Protein AF-A0A7C5MG94-F1 (afdb_monomer_lite)

Radius of gyration: 23.3 Å; chains: 1; bounding box: 39×26×92 Å

pLDDT: mean 81.82, std 9.25, range [51.84, 94.88]

Secondary structure (DSSP, 8-state):
--PPPPP----TTHHHHHHHHHHHHHHHHHHHHHHHH----S-GGGHHHHHHHHHHHHHHHHHHHHTTT---HHHHHHHHHHHHHHHHHHHHHTT--HHHHHHHHHHHHHHHHHHHHHT-

Sequence (120 aa):
MNEPTPPRRESPGENVAWIAGAVLILLGIIFLVLNLTGLYLANWWALFILIPALGSFAAAWRAYQEAGGRFTAAVRGPAIGGLVLLALTFIFLFRLDWGRIWPIFLIIGGLAALFSALGK

Foldseek 3Di:
DDDPDDDDPPPPCPVVVVVVVVVVVVVVVVVVCCVVVVFAFPPPVLVVLLVVLVVLQVQLVVVCVVVVNDDDPSNVPSPVVSVVSVVVSVCNRRVPDPVVCVVVVVVVVVVVVVVVVVVD

Structure (mmCIF, N/CA/C/O backbone):
data_AF-A0A7C5MG94-F1
#
_entry.id   AF-A0A7C5MG94-F1
#
loop_
_atom_site.group_PDB
_atom_site.id
_atom_site.type_symbol
_atom_site.label_atom_id
_atom_site.label_alt_id
_atom_site.label_comp_id
_atom_site.label_asym_id
_atom_site.label_entity_id
_atom_site.label_seq_id
_atom_site.pdbx_PDB_ins_code
_atom_site.Cartn_x
_atom_site.Cartn_y
_atom_site.Cartn_z
_atom_site.occupancy
_atom_site.B_iso_or_equiv
_atom_site.auth_seq_id
_atom_site.auth_comp_id
_atom_site.auth_asym_id
_atom_site.auth_atom_id
_atom_site.pdbx_PDB_model_num
ATOM 1 N N . MET A 1 1 ? -3.380 -17.590 58.732 1.00 58.69 1 MET A N 1
ATOM 2 C CA . MET A 1 1 ? -2.178 -17.355 57.905 1.00 58.69 1 MET A CA 1
ATOM 3 C C . MET A 1 1 ? -2.655 -17.361 56.465 1.00 58.69 1 MET A C 1
ATOM 5 O O . MET A 1 1 ? -3.041 -18.417 55.993 1.00 58.69 1 MET A O 1
ATOM 9 N N . ASN A 1 2 ? -2.765 -16.191 55.834 1.00 66.00 2 ASN A N 1
ATOM 10 C CA . ASN A 1 2 ? 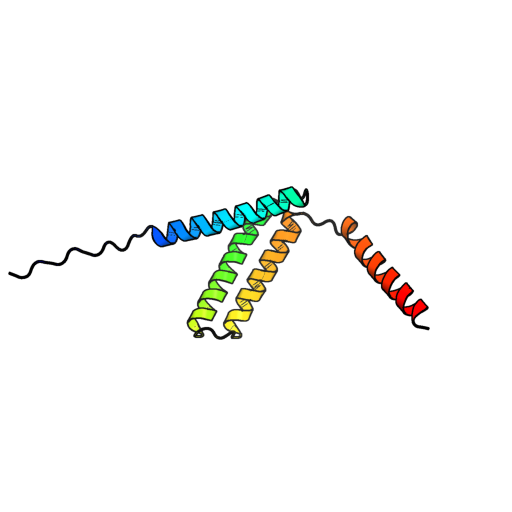-3.181 -16.082 54.435 1.00 66.00 2 ASN A CA 1
ATOM 11 C C . ASN A 1 2 ? -1.903 -16.056 53.599 1.00 66.00 2 ASN A C 1
ATOM 13 O O . ASN A 1 2 ? -1.090 -15.148 53.771 1.00 66.00 2 ASN A O 1
ATOM 17 N N . GLU A 1 3 ? -1.692 -17.063 52.759 1.00 73.38 3 GLU A N 1
ATOM 18 C CA . GLU A 1 3 ? -0.570 -17.059 51.825 1.00 73.38 3 GLU A CA 1
ATOM 19 C C . GLU A 1 3 ? -0.784 -15.949 50.782 1.00 73.38 3 GLU A C 1
ATOM 21 O O . GLU A 1 3 ? -1.881 -15.839 50.224 1.00 73.38 3 GLU A O 1
ATOM 26 N N . PRO A 1 4 ? 0.220 -15.099 50.504 1.00 70.50 4 PRO A N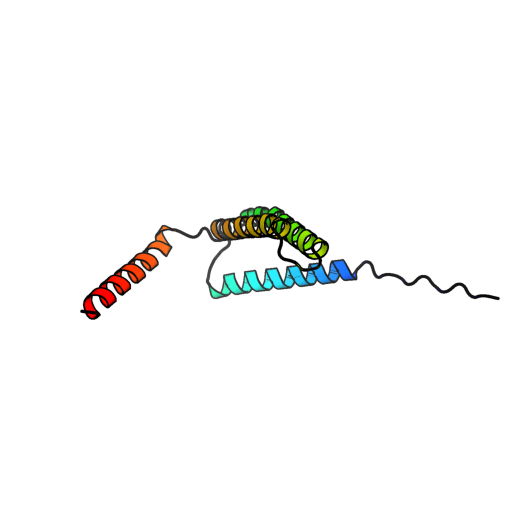 1
ATOM 27 C CA . PRO A 1 4 ? 0.130 -14.161 49.400 1.00 70.50 4 PRO A CA 1
ATOM 28 C C . PRO A 1 4 ? 0.186 -14.951 48.088 1.00 70.50 4 PRO A C 1
ATOM 30 O O . PRO A 1 4 ? 1.170 -15.627 47.793 1.00 70.50 4 PRO A O 1
ATOM 33 N N . THR A 1 5 ? -0.879 -14.871 47.290 1.00 75.44 5 THR A N 1
ATOM 34 C CA . THR A 1 5 ? -0.909 -15.441 45.939 1.00 75.44 5 THR A CA 1
ATOM 35 C C . THR A 1 5 ? 0.240 -14.865 45.105 1.00 75.44 5 THR A C 1
ATOM 37 O O . THR A 1 5 ? 0.391 -13.639 45.068 1.00 75.44 5 THR A O 1
ATOM 40 N N . PRO A 1 6 ? 1.046 -15.700 44.421 1.00 73.44 6 PRO A N 1
ATOM 41 C CA . PRO A 1 6 ? 2.159 -15.213 43.621 1.00 73.44 6 PRO A CA 1
ATOM 42 C C . PRO A 1 6 ? 1.649 -14.328 42.472 1.00 73.44 6 PRO A C 1
ATOM 44 O O . PRO A 1 6 ? 0.595 -14.616 41.895 1.00 73.44 6 PRO A O 1
ATOM 47 N N . PRO A 1 7 ? 2.378 -13.258 42.110 1.00 69.25 7 PRO A N 1
ATOM 48 C CA . PRO A 1 7 ? 1.977 -12.387 41.016 1.00 69.25 7 PRO A CA 1
ATOM 49 C C . PRO A 1 7 ? 1.935 -13.187 39.709 1.00 69.25 7 PRO A C 1
ATOM 51 O O . PRO A 1 7 ? 2.929 -13.795 39.300 1.00 69.25 7 PRO A O 1
ATOM 54 N N . ARG A 1 8 ? 0.774 -13.182 39.042 1.00 65.69 8 ARG A N 1
ATOM 55 C CA . ARG A 1 8 ? 0.620 -13.684 37.674 1.00 65.69 8 ARG A CA 1
ATOM 56 C C . ARG A 1 8 ? 1.566 -12.873 36.789 1.00 65.69 8 ARG A C 1
ATOM 58 O O . ARG A 1 8 ? 1.353 -11.683 36.585 1.00 65.69 8 ARG A O 1
ATOM 65 N N . ARG A 1 9 ? 2.637 -13.501 36.298 1.00 61.50 9 ARG A N 1
ATOM 66 C CA . ARG A 1 9 ? 3.519 -12.893 35.299 1.00 61.50 9 ARG A CA 1
ATOM 67 C C . ARG A 1 9 ? 2.726 -12.789 34.000 1.00 61.50 9 ARG A C 1
ATOM 69 O O . ARG A 1 9 ? 2.633 -13.765 33.267 1.00 61.50 9 ARG A O 1
ATOM 76 N N . GLU A 1 10 ? 2.118 -11.638 33.744 1.00 58.47 10 GLU A N 1
ATOM 77 C CA . GLU A 1 10 ? 1.659 -11.290 32.402 1.00 58.47 10 GLU A CA 1
ATOM 78 C C . GLU A 1 10 ? 2.895 -11.300 31.507 1.00 58.47 10 GLU A C 1
ATOM 80 O O . GLU A 1 10 ? 3.790 -10.478 31.683 1.00 58.47 10 GLU A O 1
ATOM 85 N N . SER A 1 11 ? 3.017 -12.310 30.645 1.00 59.94 11 SER A N 1
ATOM 86 C CA . SER A 1 11 ? 4.171 -12.510 29.775 1.00 59.94 11 SER A CA 1
ATOM 87 C C . SER A 1 11 ? 4.270 -11.340 28.793 1.00 59.94 11 SER A C 1
ATOM 89 O O . SER A 1 11 ? 3.510 -11.309 27.823 1.00 59.94 11 SER A O 1
ATOM 91 N N . PRO A 1 12 ? 5.230 -10.407 28.956 1.00 56.56 12 PRO A N 1
ATOM 92 C CA . PRO A 1 12 ? 5.335 -9.224 28.096 1.00 56.56 12 PRO A CA 1
ATOM 93 C C . PRO A 1 12 ? 5.700 -9.570 26.638 1.00 56.56 12 PRO A C 1
ATOM 95 O O . PRO A 1 12 ? 5.745 -8.695 25.778 1.00 56.56 12 PRO A O 1
ATOM 98 N N . GLY A 1 13 ? 5.980 -10.850 26.360 1.00 58.88 13 GLY A N 1
ATOM 99 C CA . GLY A 1 13 ? 6.401 -11.372 25.064 1.00 58.88 13 GLY A CA 1
ATOM 100 C C . GLY A 1 13 ? 5.280 -11.820 24.124 1.00 58.88 13 GLY A C 1
ATOM 101 O O . GLY A 1 13 ? 5.574 -12.049 22.956 1.00 58.88 13 GLY A O 1
ATOM 102 N N . GLU A 1 14 ? 4.021 -11.926 24.568 1.00 66.69 14 GLU A N 1
ATOM 103 C CA . GLU A 1 14 ? 2.926 -12.400 23.696 1.00 66.69 14 GLU A CA 1
ATOM 104 C C . GLU A 1 14 ? 2.681 -11.437 22.521 1.00 66.69 14 GLU A C 1
ATOM 106 O O . GLU A 1 14 ? 2.642 -11.848 21.360 1.00 66.69 14 GLU A O 1
ATOM 111 N N . ASN A 1 15 ? 2.652 -10.131 22.808 1.00 70.31 15 ASN A N 1
ATOM 112 C CA . ASN A 1 15 ? 2.469 -9.090 21.795 1.00 70.31 15 ASN A CA 1
ATOM 113 C C . ASN A 1 15 ? 3.635 -9.037 20.796 1.00 70.31 15 ASN A C 1
ATOM 115 O O . ASN A 1 15 ? 3.422 -8.887 19.595 1.00 70.31 15 ASN A O 1
ATOM 119 N N . VAL A 1 16 ? 4.875 -9.185 21.277 1.00 77.50 16 VAL A N 1
ATOM 120 C CA . VAL A 1 16 ? 6.074 -9.150 20.423 1.00 77.50 16 VAL A CA 1
ATOM 121 C C . VAL A 1 16 ? 6.134 -10.382 19.522 1.00 77.50 16 VAL A C 1
ATOM 123 O O . VAL A 1 16 ? 6.422 -10.252 18.334 1.00 77.50 16 VAL A O 1
ATOM 126 N N . ALA A 1 17 ? 5.814 -11.564 20.057 1.00 84.00 17 ALA A N 1
ATOM 127 C CA . ALA A 1 17 ? 5.790 -12.806 19.292 1.00 84.00 17 ALA A CA 1
ATOM 128 C C . ALA A 1 17 ? 4.724 -12.778 18.186 1.00 84.00 17 ALA A C 1
ATOM 130 O O . ALA A 1 17 ? 5.003 -13.176 17.054 1.00 84.00 17 ALA A O 1
ATOM 131 N N . TRP A 1 18 ? 3.529 -12.253 18.478 1.00 83.69 18 TRP A N 1
ATOM 132 C CA . TRP A 1 18 ? 2.461 -12.136 17.485 1.00 83.69 18 TRP A CA 1
ATOM 133 C C . TRP A 1 18 ? 2.809 -11.145 16.367 1.00 83.69 18 TRP A C 1
ATOM 135 O O . TRP A 1 18 ? 2.652 -11.467 15.188 1.00 83.69 18 TRP A O 1
ATOM 145 N N . ILE A 1 19 ? 3.357 -9.973 16.715 1.00 80.94 19 ILE A N 1
ATOM 146 C CA . ILE A 1 19 ? 3.816 -8.979 15.731 1.00 80.94 19 ILE A CA 1
ATOM 147 C C . ILE A 1 19 ? 4.931 -9.565 14.859 1.00 80.94 19 ILE A C 1
ATOM 149 O O . ILE A 1 19 ? 4.882 -9.430 13.638 1.00 80.94 19 ILE A O 1
ATOM 153 N N . ALA A 1 20 ? 5.908 -10.249 15.459 1.00 81.50 20 ALA A N 1
ATOM 154 C CA . ALA A 1 20 ? 6.983 -10.898 14.717 1.00 81.50 20 ALA A CA 1
ATOM 155 C C . ALA A 1 20 ? 6.438 -11.945 13.733 1.00 81.50 20 ALA A C 1
ATOM 157 O O . ALA A 1 20 ? 6.842 -11.959 12.571 1.00 81.50 20 ALA A O 1
ATOM 158 N N . GLY A 1 21 ? 5.473 -12.766 14.160 1.00 86.00 21 GLY A N 1
ATOM 159 C CA . GLY A 1 21 ? 4.794 -13.730 13.294 1.00 86.00 21 GLY A CA 1
ATOM 160 C C . GLY A 1 21 ? 4.061 -13.064 12.126 1.00 86.00 21 GLY A C 1
ATOM 161 O O . GLY A 1 21 ? 4.236 -13.472 10.980 1.00 86.00 21 GLY A O 1
ATOM 162 N N . ALA A 1 22 ? 3.300 -11.997 12.389 1.00 83.88 22 ALA A N 1
ATOM 163 C CA . ALA A 1 22 ? 2.593 -11.243 11.354 1.00 83.88 22 ALA A CA 1
ATOM 164 C C . ALA A 1 22 ? 3.555 -10.609 10.333 1.00 83.88 22 ALA A C 1
ATOM 166 O O . ALA A 1 22 ? 3.323 -10.696 9.126 1.00 83.88 22 ALA A O 1
ATOM 167 N N . VAL A 1 23 ? 4.664 -10.024 10.801 1.00 83.00 23 VAL A N 1
ATOM 168 C CA . VAL A 1 23 ? 5.719 -9.470 9.938 1.00 83.00 23 VAL A CA 1
ATOM 169 C C . VAL A 1 23 ? 6.345 -10.565 9.075 1.00 83.00 23 VAL A C 1
ATOM 171 O O . VAL A 1 23 ? 6.554 -10.358 7.883 1.00 83.00 23 VAL A O 1
ATOM 174 N N . LEU A 1 24 ? 6.605 -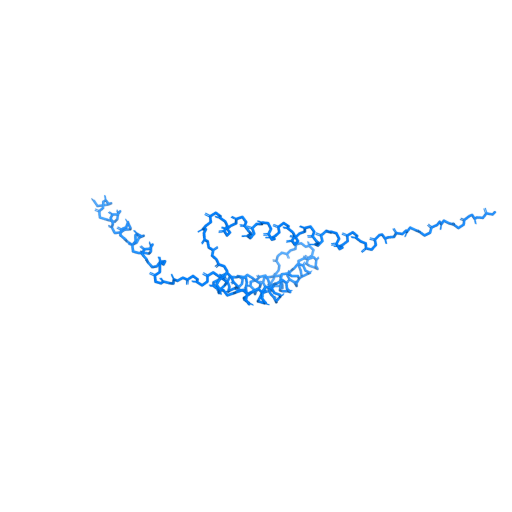11.743 9.643 1.00 90.25 24 LEU A N 1
ATOM 175 C CA . LEU A 1 24 ? 7.225 -12.856 8.928 1.00 90.25 24 LEU A CA 1
ATOM 176 C C . LEU A 1 24 ? 6.292 -13.443 7.858 1.00 90.25 24 LEU A C 1
ATOM 178 O O . LEU A 1 24 ? 6.739 -13.706 6.743 1.00 90.25 24 LEU A O 1
ATOM 182 N N . ILE A 1 25 ? 4.990 -13.561 8.150 1.00 87.94 25 ILE A N 1
ATOM 183 C CA . ILE A 1 25 ? 3.965 -13.934 7.160 1.00 87.94 25 ILE A CA 1
ATOM 184 C C . ILE A 1 25 ? 3.917 -12.901 6.032 1.00 87.94 25 ILE A C 1
ATOM 186 O O . ILE A 1 25 ? 3.939 -13.273 4.859 1.00 87.94 25 ILE A O 1
ATOM 190 N N . LEU A 1 26 ? 3.888 -11.609 6.370 1.00 81.19 26 LEU A N 1
ATOM 191 C CA . LEU A 1 26 ? 3.848 -10.535 5.381 1.00 81.19 26 LEU A CA 1
ATOM 192 C C . LEU A 1 26 ? 5.081 -10.571 4.467 1.00 81.19 26 LEU A C 1
ATOM 194 O O . LEU A 1 26 ? 4.940 -10.509 3.247 1.00 81.19 26 LEU A O 1
ATOM 198 N N . LEU A 1 27 ? 6.277 -10.738 5.039 1.00 84.75 27 LEU A N 1
ATOM 199 C CA . LEU A 1 27 ? 7.518 -10.910 4.281 1.00 84.75 27 LEU A CA 1
ATOM 200 C C . LEU A 1 27 ? 7.476 -12.160 3.394 1.00 84.75 27 LEU A C 1
ATOM 202 O O . LEU A 1 27 ? 7.866 -12.090 2.231 1.00 84.75 27 LEU A O 1
ATOM 206 N N . GLY A 1 28 ? 6.956 -13.278 3.905 1.00 85.38 28 GLY A N 1
ATOM 207 C CA . GLY A 1 28 ? 6.771 -14.509 3.138 1.00 85.38 28 GLY A CA 1
ATOM 208 C C . GLY A 1 28 ? 5.860 -14.317 1.923 1.00 85.38 28 GLY A C 1
ATOM 209 O O . GLY A 1 28 ? 6.220 -14.730 0.824 1.00 85.38 28 GLY A O 1
ATOM 210 N N . ILE A 1 29 ? 4.723 -13.631 2.090 1.00 84.81 29 ILE A N 1
ATOM 211 C CA . ILE A 1 29 ? 3.806 -13.293 0.988 1.00 84.81 29 ILE A CA 1
ATOM 212 C C . ILE A 1 29 ? 4.508 -12.403 -0.042 1.00 84.81 29 ILE A C 1
ATOM 214 O O . ILE A 1 29 ? 4.412 -12.662 -1.241 1.00 84.81 29 ILE A O 1
ATOM 218 N N . ILE A 1 30 ? 5.242 -11.381 0.410 1.00 80.12 30 ILE A N 1
ATOM 219 C CA . ILE A 1 30 ? 5.995 -10.485 -0.477 1.00 80.12 30 ILE A CA 1
ATOM 220 C C . ILE A 1 30 ? 7.012 -11.285 -1.300 1.00 80.12 30 ILE A C 1
ATOM 222 O O . ILE A 1 30 ? 7.033 -11.162 -2.523 1.00 80.12 30 ILE A O 1
ATOM 226 N N . PHE A 1 31 ? 7.816 -12.142 -0.664 1.00 82.56 31 PHE A N 1
ATOM 227 C CA . PHE A 1 31 ? 8.799 -12.966 -1.371 1.00 82.56 31 PHE A CA 1
ATOM 228 C C . PHE A 1 31 ? 8.160 -13.975 -2.323 1.00 82.56 31 PHE A C 1
ATOM 230 O O . PHE A 1 31 ? 8.674 -14.167 -3.424 1.00 82.56 31 PHE A O 1
ATOM 237 N N . LEU A 1 32 ? 7.029 -14.572 -1.944 1.00 86.12 32 LEU A N 1
ATOM 238 C CA . LEU A 1 32 ? 6.285 -15.480 -2.810 1.00 86.12 32 LEU A CA 1
ATOM 239 C C . LEU A 1 32 ? 5.813 -14.762 -4.081 1.00 86.12 32 LEU A C 1
ATOM 241 O O . LEU A 1 32 ? 6.029 -15.261 -5.183 1.00 86.12 32 LEU A O 1
ATOM 245 N N . VAL A 1 33 ? 5.228 -13.568 -3.945 1.00 79.88 33 VAL A N 1
ATOM 246 C CA . VAL A 1 33 ? 4.785 -12.760 -5.090 1.00 79.88 33 VAL A CA 1
ATOM 247 C C . VAL A 1 33 ? 5.969 -12.367 -5.968 1.00 79.88 33 VAL A C 1
ATOM 249 O O . VAL A 1 33 ? 5.897 -12.553 -7.181 1.00 79.88 33 VAL A O 1
ATOM 252 N N . LEU A 1 34 ? 7.066 -11.875 -5.383 1.00 79.56 34 LEU A N 1
ATOM 253 C CA . LEU A 1 34 ? 8.281 -11.512 -6.124 1.00 79.56 34 LEU A CA 1
ATOM 254 C C . LEU A 1 34 ? 8.824 -12.699 -6.934 1.00 79.56 34 LEU A C 1
ATOM 256 O O . LEU A 1 34 ? 9.160 -12.546 -8.106 1.00 79.56 34 LEU A O 1
ATOM 260 N N . ASN A 1 35 ? 8.854 -13.892 -6.334 1.00 83.31 35 ASN A N 1
ATOM 261 C CA . ASN A 1 35 ? 9.359 -15.098 -6.985 1.00 83.31 35 ASN A CA 1
ATOM 262 C C . ASN A 1 35 ? 8.437 -15.593 -8.113 1.00 83.31 35 ASN A C 1
ATOM 264 O O . ASN A 1 35 ? 8.925 -15.923 -9.189 1.00 83.31 35 ASN A O 1
ATOM 268 N N . LEU A 1 36 ? 7.116 -15.583 -7.901 1.00 85.06 36 LEU A N 1
ATOM 269 C CA . LEU A 1 36 ? 6.136 -16.032 -8.899 1.00 85.06 36 LEU A CA 1
ATOM 270 C C . LEU A 1 36 ? 6.000 -15.073 -10.086 1.00 85.06 36 LEU A C 1
ATOM 272 O O . LEU A 1 36 ? 5.766 -15.504 -11.211 1.00 85.06 36 LEU A O 1
ATOM 276 N N . THR A 1 37 ? 6.107 -13.769 -9.839 1.00 77.44 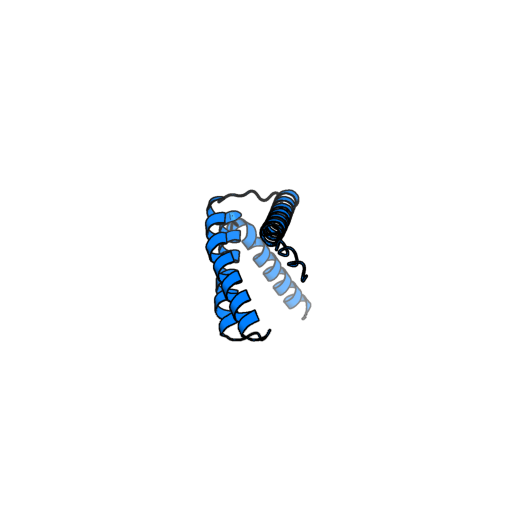37 THR A N 1
ATOM 277 C CA . THR A 1 37 ? 5.889 -12.737 -10.867 1.00 77.44 37 THR A CA 1
ATOM 278 C C . THR A 1 37 ? 7.172 -12.318 -11.583 1.00 77.44 37 THR A C 1
ATOM 280 O O . THR A 1 37 ? 7.103 -11.624 -12.596 1.00 77.44 37 THR A O 1
ATOM 283 N N . GLY A 1 38 ? 8.344 -12.695 -11.057 1.00 73.56 38 GLY A N 1
ATOM 284 C CA . GLY A 1 38 ? 9.637 -12.193 -11.529 1.00 73.56 38 GLY A CA 1
ATOM 285 C C . GLY A 1 38 ? 9.822 -10.688 -11.298 1.00 73.56 38 GLY A C 1
ATOM 286 O O . GLY A 1 38 ? 10.717 -10.079 -11.887 1.00 73.56 38 GLY A O 1
ATOM 287 N N . LEU A 1 39 ? 8.967 -10.068 -10.474 1.00 72.56 39 LEU A N 1
ATOM 288 C CA . LEU A 1 39 ? 9.097 -8.668 -10.093 1.00 72.56 39 LEU A CA 1
ATOM 289 C C . LEU A 1 39 ? 10.318 -8.500 -9.189 1.00 72.56 39 LEU A C 1
ATOM 291 O O . LEU A 1 39 ? 10.586 -9.317 -8.311 1.00 72.56 39 LEU A O 1
ATOM 295 N N . TYR A 1 40 ? 11.041 -7.403 -9.379 1.00 71.50 40 TYR A N 1
ATOM 296 C CA . TYR A 1 40 ? 12.136 -7.000 -8.507 1.00 71.50 40 TYR A CA 1
ATOM 297 C C . TYR A 1 40 ? 11.785 -5.689 -7.803 1.00 71.50 40 TYR A C 1
ATOM 299 O O . TYR A 1 40 ? 11.039 -4.854 -8.319 1.00 71.50 40 TYR A O 1
ATOM 307 N N . LEU A 1 41 ? 12.331 -5.515 -6.599 1.00 75.81 41 LEU A N 1
ATOM 308 C CA . LEU A 1 41 ? 12.193 -4.298 -5.805 1.00 75.81 41 LEU A CA 1
ATOM 309 C C . LEU A 1 41 ? 13.024 -3.186 -6.455 1.00 75.81 41 LEU A C 1
ATOM 311 O O . LEU A 1 41 ? 14.209 -3.034 -6.168 1.00 75.81 41 LEU A O 1
ATOM 315 N N . ALA A 1 42 ? 12.414 -2.422 -7.356 1.00 76.50 42 ALA A N 1
ATOM 316 C CA . ALA A 1 42 ? 13.082 -1.325 -8.047 1.00 76.50 42 ALA A CA 1
ATOM 317 C C . ALA A 1 42 ? 13.377 -0.162 -7.089 1.00 76.50 42 ALA A C 1
ATOM 319 O O . ALA A 1 42 ? 14.475 0.388 -7.086 1.00 76.50 42 ALA A O 1
ATOM 320 N N . ASN A 1 43 ? 12.400 0.188 -6.250 1.00 83.88 43 ASN A N 1
ATOM 321 C CA . ASN A 1 43 ? 12.498 1.288 -5.296 1.00 83.88 43 ASN A CA 1
ATOM 322 C C . ASN A 1 43 ? 12.341 0.763 -3.868 1.00 83.88 43 ASN A C 1
ATOM 324 O O . ASN A 1 43 ? 11.312 0.977 -3.238 1.00 83.88 43 ASN A O 1
ATOM 328 N N . TRP A 1 44 ? 13.355 0.071 -3.343 1.00 83.81 44 TRP A N 1
ATOM 329 C CA . TRP A 1 44 ? 13.339 -0.489 -1.980 1.00 83.81 44 TRP A CA 1
ATOM 330 C C . TRP A 1 44 ? 13.031 0.555 -0.891 1.00 83.81 44 TRP A C 1
ATOM 332 O O . TRP A 1 44 ? 12.412 0.234 0.120 1.00 83.81 44 TRP A O 1
ATOM 342 N N . TRP A 1 45 ? 13.390 1.821 -1.119 1.00 85.25 45 TRP A N 1
ATOM 343 C CA . TRP A 1 45 ? 13.064 2.938 -0.229 1.00 85.25 45 TRP A CA 1
ATOM 344 C C . TRP A 1 45 ? 11.552 3.188 -0.107 1.00 85.25 45 TRP A C 1
ATOM 346 O O . TRP A 1 45 ? 11.108 3.742 0.894 1.00 85.25 45 TRP A O 1
ATOM 356 N N . ALA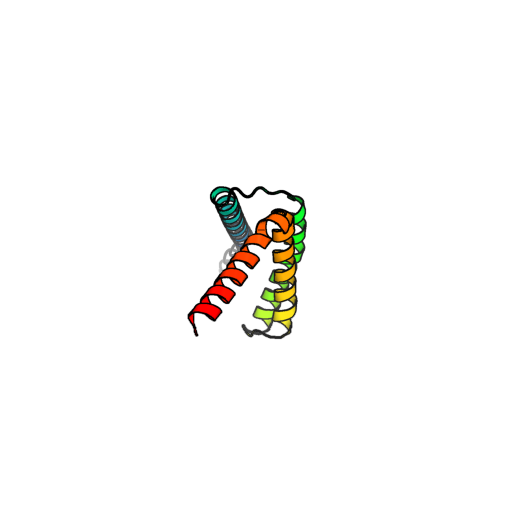 A 1 46 ? 10.735 2.754 -1.074 1.00 87.44 46 ALA A N 1
ATOM 357 C CA . ALA A 1 46 ? 9.280 2.876 -0.999 1.00 87.44 46 ALA A CA 1
ATOM 358 C C . ALA A 1 46 ? 8.696 2.109 0.202 1.00 87.44 46 ALA A C 1
ATOM 360 O O . ALA A 1 46 ? 7.614 2.449 0.670 1.00 87.44 46 ALA A O 1
ATOM 361 N N . LEU A 1 47 ? 9.435 1.152 0.781 1.00 86.31 47 LEU A N 1
ATOM 362 C CA . LEU A 1 47 ? 9.080 0.523 2.057 1.00 86.31 47 LEU A CA 1
ATOM 363 C C . LEU A 1 47 ? 8.942 1.540 3.205 1.00 86.31 47 LEU A C 1
ATOM 365 O O . LEU A 1 47 ? 8.177 1.298 4.136 1.00 86.31 47 LEU A O 1
ATOM 369 N N . PHE A 1 48 ? 9.594 2.706 3.132 1.00 88.81 48 PHE A N 1
ATOM 370 C CA . PHE A 1 48 ? 9.402 3.782 4.110 1.00 88.81 48 PHE A CA 1
ATOM 371 C C . PHE A 1 48 ? 7.988 4.370 4.078 1.00 88.81 48 PHE A C 1
ATOM 373 O O . PHE A 1 48 ? 7.502 4.829 5.107 1.00 88.81 48 PHE A O 1
ATOM 380 N N . ILE A 1 49 ? 7.298 4.301 2.936 1.00 87.12 49 ILE A N 1
ATOM 381 C CA . ILE A 1 49 ? 5.901 4.739 2.780 1.00 87.12 49 ILE A CA 1
ATOM 382 C C . ILE A 1 49 ? 4.943 3.748 3.468 1.00 87.12 49 ILE A C 1
ATOM 384 O O . ILE A 1 49 ? 3.848 4.122 3.894 1.00 87.12 49 ILE A O 1
ATOM 388 N N . LEU A 1 50 ? 5.380 2.503 3.682 1.00 87.25 50 LEU A N 1
ATOM 389 C CA . LEU A 1 50 ? 4.613 1.511 4.429 1.00 87.25 50 LEU A CA 1
ATOM 390 C C . LEU A 1 50 ? 4.458 1.901 5.910 1.00 87.25 50 LEU A C 1
ATOM 392 O O . LEU A 1 50 ? 3.438 1.588 6.514 1.00 87.25 50 LEU A O 1
ATOM 396 N N . ILE A 1 51 ? 5.419 2.628 6.494 1.00 89.56 51 ILE A N 1
ATOM 397 C CA . ILE A 1 51 ? 5.371 3.072 7.900 1.00 89.56 51 ILE A CA 1
ATOM 398 C C . ILE A 1 51 ? 4.133 3.955 8.177 1.00 89.56 51 ILE A C 1
ATOM 400 O O . ILE A 1 51 ? 3.323 3.587 9.034 1.00 89.56 51 ILE A O 1
ATOM 404 N N . PRO A 1 52 ? 3.904 5.080 7.465 1.00 87.56 52 PRO A N 1
ATOM 405 C CA . PRO A 1 52 ? 2.693 5.881 7.646 1.00 87.56 52 PRO A CA 1
ATOM 406 C C . PRO A 1 52 ? 1.419 5.165 7.168 1.00 87.56 52 PRO A C 1
ATOM 408 O O . PRO A 1 52 ? 0.342 5.432 7.708 1.00 87.56 52 PRO A O 1
ATOM 411 N N . ALA A 1 53 ? 1.516 4.228 6.213 1.00 90.81 53 ALA A N 1
ATOM 412 C CA . ALA A 1 53 ? 0.382 3.391 5.814 1.00 90.81 53 ALA A CA 1
ATOM 413 C C . ALA A 1 53 ? -0.100 2.520 6.986 1.00 90.81 53 ALA A C 1
ATOM 415 O O . ALA A 1 53 ? -1.280 2.544 7.335 1.00 90.81 53 ALA A O 1
ATOM 416 N N . LEU A 1 54 ? 0.825 1.822 7.653 1.00 89.81 54 LEU A N 1
ATOM 417 C CA . LEU A 1 54 ? 0.548 1.036 8.856 1.00 89.81 54 LEU A CA 1
ATOM 418 C C . LEU A 1 54 ? 0.020 1.915 9.994 1.00 89.81 54 LEU A C 1
ATOM 420 O O . LEU A 1 54 ? -0.916 1.514 10.680 1.00 89.81 54 LEU A O 1
ATOM 424 N N . GLY A 1 55 ? 0.550 3.132 10.159 1.00 89.81 55 GLY A N 1
ATOM 425 C CA . GLY A 1 55 ? 0.025 4.109 11.118 1.00 89.81 55 GLY A CA 1
ATOM 426 C C . GLY A 1 55 ? -1.443 4.467 10.858 1.00 89.81 55 GLY A C 1
ATOM 427 O O . GLY A 1 55 ? -2.255 4.492 11.784 1.00 89.81 55 GLY A O 1
ATOM 428 N N . SER A 1 56 ? -1.807 4.667 9.591 1.00 90.56 56 SER A N 1
ATOM 429 C CA . SER A 1 56 ? -3.184 4.955 9.175 1.00 90.56 56 SER A CA 1
ATOM 430 C C . SER A 1 56 ? -4.118 3.756 9.380 1.00 90.56 56 SER A C 1
ATOM 432 O O . SER A 1 56 ? -5.233 3.926 9.873 1.00 90.56 56 SER A O 1
ATOM 434 N N . PHE A 1 57 ? -3.659 2.529 9.106 1.00 90.31 57 PHE A N 1
ATOM 435 C CA . PHE A 1 57 ? -4.425 1.316 9.416 1.00 90.31 57 PHE A CA 1
ATOM 436 C C . PHE A 1 57 ? -4.577 1.079 10.922 1.00 90.31 57 PHE A C 1
ATOM 438 O O . PHE A 1 57 ? -5.659 0.709 11.371 1.00 90.31 57 PHE A O 1
ATOM 445 N N . ALA A 1 58 ? -3.543 1.348 11.721 1.00 88.88 58 ALA A N 1
ATOM 446 C CA . ALA A 1 58 ? -3.629 1.274 13.177 1.00 88.88 58 ALA A CA 1
ATOM 447 C C . ALA A 1 58 ? -4.642 2.289 13.731 1.00 88.88 58 ALA A C 1
ATOM 449 O O . ALA A 1 58 ? -5.426 1.955 14.618 1.00 88.88 58 ALA A O 1
ATOM 450 N N . ALA A 1 59 ? -4.676 3.506 13.179 1.00 87.25 59 ALA A N 1
ATOM 451 C CA . ALA A 1 59 ? -5.683 4.506 13.520 1.00 87.25 59 ALA A CA 1
ATOM 452 C C . ALA A 1 59 ? -7.099 4.063 13.107 1.00 87.25 59 ALA A C 1
ATOM 454 O O . ALA A 1 59 ? -8.027 4.190 13.903 1.00 87.25 59 ALA A O 1
ATOM 455 N N . ALA A 1 60 ? -7.261 3.473 11.916 1.00 88.94 60 ALA A N 1
ATOM 456 C CA . ALA A 1 60 ? -8.537 2.906 11.473 1.00 88.94 60 ALA A CA 1
ATOM 457 C C . ALA A 1 60 ? -9.021 1.790 12.411 1.00 88.94 60 ALA A C 1
ATOM 459 O O . ALA A 1 60 ? -10.195 1.748 12.773 1.00 88.94 60 ALA A O 1
ATOM 460 N N . TRP A 1 61 ? -8.112 0.909 12.836 1.00 88.06 61 TRP A N 1
ATOM 461 C CA . TRP A 1 61 ? -8.412 -0.192 13.748 1.00 88.06 61 TRP A CA 1
ATOM 462 C C . TRP A 1 61 ? -8.846 0.305 15.128 1.00 88.06 61 TRP A C 1
ATOM 464 O O . TRP A 1 61 ? -9.835 -0.177 15.673 1.00 88.06 61 TRP A O 1
ATOM 474 N N . ARG A 1 62 ? -8.156 1.315 15.675 1.00 88.00 62 ARG A N 1
ATOM 475 C CA . ARG A 1 62 ? -8.552 1.961 16.936 1.00 88.00 62 ARG A CA 1
ATOM 476 C C . ARG A 1 62 ? -9.935 2.599 16.823 1.00 88.00 62 ARG A C 1
ATOM 478 O O . ARG A 1 62 ? -10.798 2.291 17.636 1.00 88.00 62 ARG A O 1
ATOM 485 N N . ALA A 1 63 ? -10.181 3.369 15.762 1.00 86.94 63 ALA A N 1
ATOM 486 C CA . ALA A 1 63 ? -11.487 3.979 15.512 1.00 86.94 63 ALA A CA 1
ATOM 487 C C . ALA A 1 63 ? -12.608 2.934 15.350 1.00 86.94 63 ALA A C 1
ATOM 489 O O . ALA A 1 63 ? -13.746 3.174 15.748 1.00 86.94 63 ALA A O 1
ATOM 490 N N . TYR A 1 64 ? -12.303 1.763 14.783 1.00 88.38 64 TYR A N 1
ATOM 491 C CA . TYR A 1 64 ? -13.258 0.663 14.637 1.00 88.38 64 TYR A CA 1
ATOM 492 C C . TYR A 1 64 ? -13.609 0.024 15.987 1.00 88.38 64 TYR A C 1
ATOM 494 O O . TYR A 1 64 ? -14.784 -0.231 16.259 1.00 88.38 64 TYR A O 1
ATOM 502 N N . GLN A 1 65 ? -12.607 -0.182 16.848 1.00 89.44 65 GLN A N 1
ATOM 503 C CA . GLN A 1 65 ? -12.809 -0.691 18.206 1.00 89.44 65 GLN A CA 1
ATOM 504 C C . GLN A 1 65 ? -13.591 0.304 19.073 1.00 89.44 65 GLN A C 1
ATOM 506 O O . GLN A 1 65 ? -14.548 -0.081 19.741 1.00 89.44 65 GLN A O 1
ATOM 511 N N . GLU A 1 66 ? -13.249 1.592 19.007 1.00 88.00 66 GLU A N 1
ATOM 512 C CA . GLU A 1 66 ? -13.950 2.670 19.721 1.00 88.00 66 GLU A CA 1
ATOM 513 C C . GLU A 1 66 ? -15.409 2.821 19.266 1.00 88.00 66 GLU A C 1
ATOM 515 O O . GLU A 1 66 ? -16.292 3.110 20.071 1.00 88.00 66 GLU A O 1
ATOM 520 N N . ALA A 1 67 ? -15.692 2.563 17.987 1.00 85.00 67 ALA A N 1
ATOM 521 C CA . ALA A 1 67 ? -17.046 2.572 17.439 1.00 85.00 67 ALA A CA 1
ATOM 522 C C . ALA A 1 67 ? -17.851 1.290 17.742 1.00 85.00 67 ALA A C 1
ATOM 524 O O . ALA A 1 67 ? -18.950 1.121 17.203 1.00 85.00 67 ALA A O 1
ATOM 525 N N . GLY A 1 68 ? -17.318 0.370 18.557 1.00 84.94 68 GLY A N 1
ATOM 526 C CA . GLY A 1 68 ? -17.976 -0.889 18.910 1.00 84.94 68 GLY A CA 1
ATOM 527 C C . GLY A 1 68 ? -18.183 -1.815 17.709 1.00 84.94 68 GLY A C 1
ATOM 528 O O . GLY A 1 68 ? -19.218 -2.470 17.606 1.00 84.94 68 GLY A O 1
ATOM 529 N N . GLY A 1 69 ? -17.243 -1.817 16.758 1.00 80.88 69 GLY A N 1
ATOM 530 C CA . GLY A 1 69 ? -17.317 -2.626 15.540 1.00 80.88 69 GLY A CA 1
ATOM 531 C C . GLY A 1 69 ? -18.155 -2.013 14.414 1.00 80.88 69 GLY A C 1
ATOM 532 O O . GLY A 1 69 ? -18.529 -2.702 13.466 1.00 80.88 69 GLY A O 1
ATOM 533 N N . ARG A 1 70 ? -18.478 -0.717 14.490 1.00 80.75 70 ARG A N 1
ATOM 534 C CA . ARG A 1 70 ? -19.216 -0.014 13.432 1.00 80.75 70 ARG A CA 1
ATOM 535 C C . ARG A 1 70 ? -18.264 0.684 12.468 1.00 80.75 70 ARG A C 1
ATOM 537 O O . ARG A 1 70 ? -17.398 1.458 12.867 1.00 80.75 70 ARG A O 1
ATOM 544 N N . PHE A 1 71 ? -18.491 0.485 11.173 1.00 77.44 71 PHE A N 1
ATOM 545 C CA . PHE A 1 71 ? -17.820 1.251 10.123 1.00 77.44 71 PHE A CA 1
ATOM 546 C C . PHE A 1 71 ? -18.391 2.674 10.052 1.00 77.44 71 PHE A C 1
ATOM 548 O O . PHE A 1 71 ? -19.373 2.940 9.362 1.00 77.44 71 PHE A O 1
ATOM 555 N N . THR A 1 72 ? -17.782 3.599 10.793 1.00 86.38 72 THR A N 1
ATOM 556 C CA . THR A 1 72 ? -18.152 5.023 10.805 1.00 86.38 72 THR A CA 1
ATOM 557 C C . THR A 1 72 ? -17.244 5.853 9.888 1.00 86.38 72 THR A C 1
ATOM 559 O O . THR A 1 72 ? -16.234 5.372 9.365 1.00 86.38 72 THR A O 1
ATOM 562 N N . ALA A 1 73 ? -17.578 7.134 9.690 1.00 82.31 73 ALA A N 1
ATOM 563 C CA . ALA A 1 73 ? -16.736 8.067 8.931 1.00 82.31 73 ALA A CA 1
ATOM 564 C C . ALA A 1 73 ? -15.313 8.198 9.518 1.00 82.31 73 ALA A C 1
ATOM 566 O O . ALA A 1 73 ? -14.351 8.339 8.763 1.00 82.31 73 ALA A O 1
ATOM 567 N N . ALA A 1 74 ? -15.178 8.063 10.842 1.00 81.38 74 ALA A N 1
ATOM 568 C CA . ALA A 1 74 ? -13.901 8.090 11.552 1.00 81.38 74 ALA A CA 1
ATOM 569 C C . ALA A 1 74 ? -13.004 6.875 11.242 1.00 81.38 74 ALA A C 1
ATOM 571 O O . ALA A 1 74 ? -11.786 7.003 11.267 1.00 81.38 74 ALA A O 1
ATOM 572 N N . VAL A 1 75 ? -13.586 5.722 10.885 1.00 87.31 75 VAL A N 1
ATOM 573 C CA . VAL A 1 75 ? -12.844 4.535 10.412 1.00 87.31 75 VAL A CA 1
ATOM 574 C C . VAL A 1 75 ? -12.444 4.697 8.945 1.00 87.31 75 VAL A C 1
ATOM 576 O O . VAL A 1 75 ? -11.323 4.372 8.555 1.00 87.31 75 VAL A O 1
ATOM 579 N N . ARG A 1 76 ? -13.358 5.229 8.119 1.00 86.00 76 ARG A N 1
ATOM 580 C CA . ARG A 1 76 ? -13.162 5.378 6.667 1.00 86.00 76 ARG A CA 1
ATOM 581 C C . ARG A 1 76 ? -11.983 6.275 6.312 1.00 86.00 76 ARG A C 1
ATOM 583 O O . ARG A 1 76 ? -11.235 5.915 5.412 1.00 86.00 76 ARG A O 1
ATOM 590 N N . GLY A 1 77 ? -11.818 7.418 6.979 1.00 88.81 77 GLY A N 1
ATOM 591 C CA . GLY A 1 77 ? -10.745 8.369 6.661 1.00 88.81 77 GLY A CA 1
ATOM 592 C C . GLY A 1 77 ? -9.348 7.733 6.727 1.00 88.81 77 GLY A C 1
ATOM 593 O O . GLY A 1 77 ? -8.676 7.649 5.697 1.00 88.81 77 GLY A O 1
ATOM 594 N N . PRO A 1 78 ? -8.929 7.215 7.896 1.00 87.50 78 PRO A N 1
ATOM 595 C CA . PRO A 1 78 ? -7.643 6.539 8.050 1.00 87.50 78 PRO A CA 1
ATOM 596 C C . PRO A 1 78 ? -7.523 5.261 7.208 1.00 87.50 78 PRO A C 1
ATOM 598 O O . PRO A 1 78 ? -6.454 4.995 6.668 1.00 87.50 78 PRO A O 1
ATOM 601 N N . ALA A 1 79 ? -8.607 4.496 7.019 1.00 88.62 79 ALA A N 1
ATOM 602 C CA . ALA A 1 79 ? -8.579 3.304 6.167 1.00 88.62 79 ALA A CA 1
ATOM 603 C C . ALA A 1 79 ? -8.290 3.644 4.694 1.00 88.62 79 ALA A C 1
ATOM 605 O O . ALA A 1 79 ? -7.447 3.006 4.065 1.00 88.62 79 ALA A O 1
ATOM 606 N N . ILE A 1 80 ? -8.953 4.671 4.150 1.00 90.50 80 ILE A N 1
ATOM 607 C CA . ILE A 1 80 ? -8.724 5.142 2.778 1.00 90.50 80 ILE A CA 1
ATOM 608 C C . ILE A 1 80 ? -7.312 5.722 2.654 1.00 90.50 80 ILE A C 1
ATOM 610 O O . ILE A 1 80 ? -6.609 5.396 1.702 1.00 90.50 80 ILE A O 1
ATOM 614 N N . GLY A 1 81 ? -6.868 6.524 3.626 1.00 88.69 81 GLY A N 1
ATOM 615 C CA . GLY A 1 81 ? -5.506 7.067 3.650 1.00 88.69 81 GLY A CA 1
ATOM 616 C C . GLY A 1 81 ? -4.437 5.971 3.644 1.00 88.69 81 GLY A C 1
ATOM 617 O O . GLY A 1 81 ? -3.520 6.006 2.823 1.00 88.69 81 GLY A O 1
ATOM 618 N N . GLY A 1 82 ? -4.597 4.948 4.489 1.00 90.12 82 GLY A N 1
ATOM 619 C CA . GLY A 1 82 ? -3.723 3.774 4.513 1.00 90.12 82 GLY A CA 1
ATOM 620 C C . GLY A 1 82 ? -3.722 3.017 3.185 1.00 90.12 82 GLY A C 1
ATOM 621 O O . GLY A 1 82 ? -2.656 2.655 2.692 1.00 90.12 82 GLY A O 1
ATOM 622 N N . LEU A 1 83 ? -4.892 2.840 2.561 1.00 91.06 83 LEU A N 1
ATOM 623 C CA . LEU A 1 83 ? -5.022 2.169 1.265 1.00 91.06 83 LEU A CA 1
ATOM 624 C C . LEU A 1 83 ? -4.330 2.943 0.134 1.00 91.06 83 LEU A C 1
ATOM 626 O O . LEU A 1 83 ? -3.655 2.336 -0.694 1.00 91.06 83 LEU A O 1
ATOM 630 N N . VAL A 1 84 ? -4.447 4.274 0.117 1.00 91.50 84 VAL A N 1
ATOM 631 C CA . VAL A 1 84 ? -3.752 5.135 -0.853 1.00 91.50 84 VAL A CA 1
ATOM 632 C C . VAL A 1 84 ? -2.238 5.027 -0.678 1.00 91.50 84 VAL A C 1
ATOM 634 O O . VAL A 1 84 ? -1.527 4.817 -1.657 1.00 91.50 84 VAL A O 1
ATOM 637 N N . LEU A 1 85 ? -1.732 5.112 0.556 1.00 90.38 85 LEU A N 1
ATOM 638 C CA . LEU A 1 85 ? -0.297 4.976 0.835 1.00 90.38 85 LEU A CA 1
ATOM 639 C C . LEU A 1 85 ? 0.233 3.586 0.468 1.00 90.38 85 LEU A C 1
ATOM 641 O O . LEU A 1 85 ? 1.338 3.459 -0.060 1.00 90.38 85 LEU A O 1
ATOM 645 N N . LEU A 1 86 ? -0.562 2.544 0.697 1.00 90.69 86 LEU A N 1
ATOM 646 C CA . LEU A 1 86 ? -0.237 1.174 0.314 1.00 90.69 86 LEU A CA 1
ATOM 647 C C . LEU A 1 86 ? -0.198 1.006 -1.214 1.00 90.69 86 LEU A C 1
ATOM 649 O O . LEU A 1 86 ? 0.752 0.430 -1.742 1.00 90.69 86 LEU A O 1
ATOM 653 N N . ALA A 1 87 ? -1.162 1.583 -1.937 1.00 86.50 87 ALA A N 1
ATOM 654 C CA . ALA A 1 87 ? -1.160 1.605 -3.399 1.00 86.50 87 ALA A CA 1
ATOM 655 C C . ALA A 1 87 ? 0.061 2.355 -3.959 1.00 86.50 87 ALA A C 1
ATOM 657 O O . ALA A 1 87 ? 0.752 1.836 -4.835 1.00 86.50 87 ALA A O 1
ATOM 658 N N . LEU A 1 88 ? 0.376 3.535 -3.414 1.00 86.62 88 LEU A N 1
ATOM 659 C CA . LEU A 1 88 ? 1.576 4.295 -3.778 1.00 86.62 88 LEU A CA 1
ATOM 660 C C . LEU A 1 88 ? 2.848 3.491 -3.515 1.00 86.62 88 LEU A C 1
ATOM 662 O O . LEU A 1 88 ? 3.729 3.450 -4.372 1.00 86.62 88 LEU A O 1
ATOM 666 N N . THR A 1 89 ? 2.917 2.817 -2.364 1.00 89.69 89 THR A N 1
ATOM 667 C CA . THR A 1 89 ? 4.043 1.947 -2.020 1.00 89.69 89 THR A CA 1
ATOM 668 C C . THR A 1 89 ? 4.243 0.913 -3.116 1.00 89.69 89 THR A C 1
ATOM 670 O O . THR A 1 89 ? 5.330 0.860 -3.666 1.00 89.69 89 THR A O 1
ATOM 673 N N . PHE A 1 90 ? 3.214 0.165 -3.522 1.00 84.38 90 PHE A N 1
ATOM 674 C CA . PHE A 1 90 ? 3.354 -0.834 -4.585 1.00 84.38 90 PHE A CA 1
ATOM 675 C C . PHE A 1 90 ? 3.720 -0.244 -5.953 1.00 84.38 90 PHE A C 1
ATOM 677 O O . PHE A 1 90 ? 4.593 -0.789 -6.629 1.00 84.38 90 PHE A O 1
ATOM 684 N N . ILE A 1 91 ? 3.117 0.881 -6.349 1.00 83.38 91 ILE A N 1
ATOM 685 C CA . ILE A 1 91 ? 3.434 1.556 -7.620 1.00 83.38 91 ILE A CA 1
ATOM 686 C C . ILE A 1 91 ? 4.922 1.915 -7.683 1.00 83.38 91 ILE A C 1
ATOM 688 O O . ILE A 1 91 ? 5.591 1.612 -8.675 1.00 83.38 91 ILE A O 1
ATOM 692 N N . PHE A 1 92 ? 5.452 2.524 -6.620 1.00 85.12 92 PHE A N 1
ATOM 693 C CA . PHE A 1 92 ? 6.865 2.880 -6.556 1.00 85.12 92 PHE A CA 1
ATOM 694 C C . PHE A 1 92 ? 7.744 1.644 -6.408 1.00 85.12 92 PHE A C 1
ATOM 696 O O . PHE A 1 92 ? 8.683 1.478 -7.184 1.00 85.12 92 PHE A O 1
ATOM 703 N N . LEU A 1 93 ? 7.429 0.754 -5.469 1.00 85.31 93 LEU A N 1
ATOM 704 C CA . LEU A 1 93 ? 8.232 -0.415 -5.111 1.00 85.31 93 LEU A CA 1
ATOM 705 C C . LEU A 1 93 ? 8.543 -1.294 -6.327 1.00 85.31 93 LEU A C 1
ATOM 707 O O . LEU A 1 93 ? 9.690 -1.702 -6.508 1.00 85.31 93 LEU A O 1
ATOM 711 N N . PHE A 1 94 ? 7.550 -1.507 -7.191 1.00 81.88 94 PHE A N 1
ATOM 712 C CA . PHE A 1 94 ? 7.678 -2.318 -8.401 1.00 81.88 94 PHE A CA 1
ATOM 713 C C . PHE A 1 94 ? 7.985 -1.511 -9.667 1.00 81.88 94 PHE A C 1
ATOM 715 O O . PHE A 1 94 ? 8.154 -2.111 -10.726 1.00 81.88 94 PHE A O 1
ATOM 722 N N . ARG A 1 95 ? 8.040 -0.171 -9.578 1.00 76.88 95 ARG A N 1
ATOM 723 C CA . ARG A 1 95 ? 8.204 0.747 -10.720 1.00 76.88 95 ARG A CA 1
ATOM 724 C C . ARG A 1 95 ? 7.326 0.305 -11.897 1.00 76.88 95 ARG A C 1
ATOM 726 O O . ARG A 1 95 ? 7.836 0.061 -12.989 1.00 76.88 95 ARG A O 1
ATOM 733 N N . LEU A 1 96 ? 6.022 0.141 -11.645 1.00 72.00 96 LEU A N 1
ATOM 734 C CA . LEU A 1 96 ? 5.078 -0.296 -12.676 1.00 72.00 96 LEU A CA 1
ATOM 735 C C . LEU A 1 96 ? 5.212 0.622 -13.897 1.00 72.00 96 LEU A C 1
ATOM 737 O O . LEU A 1 96 ? 4.932 1.819 -13.825 1.00 72.00 96 LEU A O 1
ATOM 741 N N . ASP A 1 97 ? 5.683 0.056 -15.005 1.00 70.44 97 ASP A N 1
ATOM 742 C CA . ASP A 1 9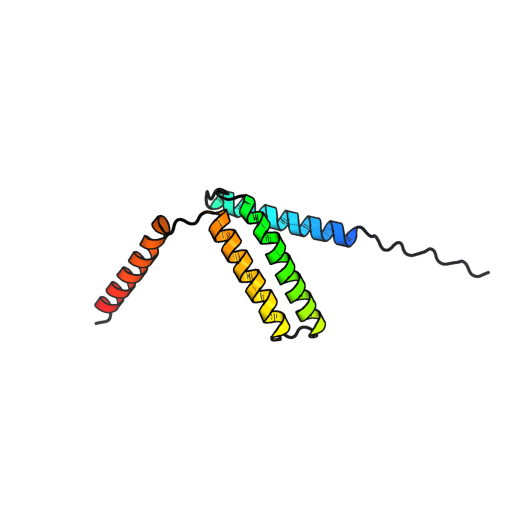7 ? 5.889 0.798 -16.239 1.00 70.44 97 ASP A CA 1
ATOM 743 C C . ASP A 1 97 ? 4.544 0.962 -16.950 1.00 70.44 97 ASP A C 1
ATOM 745 O O . ASP A 1 97 ? 3.990 0.006 -17.505 1.00 70.44 97 ASP A O 1
ATOM 749 N N . TRP A 1 98 ? 4.011 2.184 -16.943 1.00 62.88 98 TRP A N 1
ATOM 750 C CA . TRP A 1 98 ? 2.810 2.543 -17.700 1.00 62.88 98 TRP A CA 1
ATOM 751 C C . TRP A 1 98 ? 2.941 2.188 -19.193 1.00 62.88 98 TRP A C 1
ATOM 753 O O . TRP A 1 98 ? 1.957 1.784 -19.811 1.00 62.88 98 TRP A O 1
ATOM 763 N N . GLY A 1 99 ? 4.158 2.221 -19.749 1.00 69.00 99 GLY A N 1
ATOM 764 C CA . GLY A 1 99 ? 4.487 1.795 -21.111 1.00 69.00 99 GLY A CA 1
ATOM 765 C C . GLY A 1 99 ? 4.416 0.280 -21.348 1.00 69.00 99 GLY A C 1
ATOM 766 O O . GLY A 1 99 ? 4.323 -0.151 -22.496 1.00 69.00 99 GLY A O 1
ATOM 767 N N . ARG A 1 100 ? 4.382 -0.546 -20.296 1.00 67.75 100 ARG A N 1
ATOM 768 C CA . ARG A 1 100 ? 4.190 -2.005 -20.396 1.00 67.75 100 ARG A CA 1
ATOM 769 C C . ARG A 1 100 ? 2.742 -2.433 -20.175 1.00 67.75 100 ARG A C 1
ATOM 771 O O . ARG A 1 100 ? 2.326 -3.467 -20.687 1.00 67.75 100 ARG A O 1
ATOM 778 N N . ILE A 1 101 ? 1.986 -1.650 -19.408 1.00 72.56 101 ILE A N 1
ATOM 779 C CA . ILE A 1 101 ? 0.615 -1.979 -18.990 1.00 72.56 101 ILE A CA 1
ATOM 780 C C . ILE A 1 101 ? -0.420 -1.469 -20.003 1.00 72.56 101 ILE A C 1
ATOM 782 O O . ILE A 1 101 ? -1.468 -2.091 -20.172 1.00 72.56 101 ILE A O 1
ATOM 786 N N . TRP A 1 102 ? -0.126 -0.387 -20.736 1.00 81.25 102 TRP A N 1
ATOM 787 C CA . TRP A 1 102 ? -1.057 0.195 -21.712 1.00 81.25 102 TRP A CA 1
ATOM 788 C C . TRP A 1 102 ? -1.617 -0.775 -22.785 1.00 81.25 102 TRP A C 1
ATOM 790 O O . TRP A 1 102 ? -2.791 -0.617 -23.128 1.00 81.25 102 TRP A O 1
ATOM 800 N N . PRO A 1 103 ? -0.896 -1.811 -23.285 1.00 85.44 103 PRO A N 1
ATOM 801 C CA . PRO A 1 103 ? -1.442 -2.726 -24.291 1.00 85.44 103 PRO A CA 1
ATOM 802 C C . PRO A 1 103 ? -2.650 -3.526 -23.784 1.00 85.44 103 PRO A C 1
ATOM 804 O O . PRO A 1 103 ? -3.497 -3.924 -24.578 1.00 85.44 103 PRO A O 1
ATOM 807 N N . ILE A 1 104 ? -2.784 -3.719 -22.467 1.00 84.62 104 ILE A N 1
ATOM 808 C CA . ILE A 1 104 ? -3.952 -4.380 -21.864 1.00 84.62 104 ILE A CA 1
ATOM 809 C C . ILE A 1 104 ? -5.222 -3.561 -22.129 1.00 84.62 104 ILE A C 1
ATOM 811 O O . ILE A 1 104 ? -6.261 -4.123 -22.472 1.00 84.62 104 ILE A O 1
ATOM 815 N N . PHE A 1 105 ? -5.138 -2.230 -22.050 1.00 84.25 105 PHE A N 1
ATOM 816 C CA . PHE A 1 105 ? -6.269 -1.351 -22.347 1.00 84.25 105 PHE A CA 1
ATOM 817 C C . PHE A 1 105 ? -6.649 -1.385 -23.831 1.00 84.25 105 PHE A C 1
ATOM 819 O O . PHE A 1 105 ? -7.838 -1.357 -24.147 1.00 84.25 105 PHE A O 1
ATOM 826 N N . LEU A 1 106 ? -5.673 -1.523 -24.740 1.00 91.69 106 LEU A N 1
ATOM 827 C CA . LEU A 1 106 ? -5.962 -1.760 -26.158 1.00 91.69 106 LEU A CA 1
ATOM 828 C C . LEU A 1 106 ? -6.673 -3.093 -26.390 1.00 91.69 106 LEU A C 1
ATOM 830 O O . LEU A 1 106 ? -7.612 -3.135 -27.177 1.00 91.69 106 LEU A O 1
ATOM 834 N N . ILE A 1 107 ? -6.254 -4.168 -25.715 1.00 92.06 107 ILE A N 1
ATOM 835 C CA . ILE A 1 107 ? -6.904 -5.482 -25.831 1.00 92.06 107 ILE A CA 1
ATOM 836 C C . ILE A 1 107 ? -8.357 -5.392 -25.358 1.00 92.06 107 ILE A C 1
ATOM 838 O O . ILE A 1 107 ? -9.256 -5.856 -26.055 1.00 92.06 107 ILE A O 1
ATOM 842 N N . ILE A 1 108 ? -8.605 -4.742 -24.218 1.00 90.19 108 ILE A N 1
ATOM 843 C CA . ILE A 1 108 ? -9.962 -4.518 -23.700 1.00 90.19 108 ILE A CA 1
ATOM 844 C C . ILE A 1 108 ? -10.792 -3.695 -24.693 1.00 90.19 108 ILE A C 1
ATOM 846 O O . ILE A 1 108 ? -11.918 -4.076 -25.009 1.00 90.19 108 ILE A O 1
ATOM 850 N N . GLY A 1 109 ? -10.237 -2.602 -25.225 1.00 91.62 109 GLY A N 1
ATOM 851 C CA . GLY A 1 109 ? -10.911 -1.766 -26.221 1.00 91.62 109 GLY A CA 1
ATOM 852 C C . GLY A 1 109 ? -11.217 -2.514 -27.522 1.00 91.62 109 GLY A C 1
ATOM 853 O O . GLY A 1 109 ? -12.323 -2.409 -28.048 1.00 91.62 109 GLY A O 1
ATOM 854 N N . GLY A 1 110 ? -10.273 -3.320 -28.010 1.00 92.81 110 GLY A N 1
ATOM 855 C CA . GLY A 1 110 ? -10.439 -4.154 -29.199 1.00 92.81 110 GLY A CA 1
ATOM 856 C C . GLY A 1 110 ? -11.502 -5.235 -29.011 1.00 92.81 110 GLY A C 1
ATOM 857 O O . GLY A 1 110 ? -12.352 -5.408 -29.879 1.00 92.81 110 GLY A O 1
ATOM 858 N N . LEU A 1 111 ? -11.516 -5.908 -27.856 1.00 94.88 111 LEU A N 1
ATOM 859 C CA . LEU A 1 111 ? -12.560 -6.875 -27.509 1.00 94.88 111 LEU A CA 1
ATOM 860 C C . LEU A 1 111 ? -13.933 -6.206 -27.398 1.00 94.88 111 LEU A C 1
ATOM 862 O O . LEU A 1 111 ? -14.904 -6.725 -27.938 1.00 94.88 111 LEU A O 1
ATOM 866 N N . ALA A 1 112 ? -14.023 -5.035 -26.762 1.00 89.31 112 ALA A N 1
ATOM 867 C CA . ALA A 1 112 ? -15.272 -4.282 -26.669 1.00 89.31 112 ALA A CA 1
ATOM 868 C C . ALA A 1 112 ? -15.804 -3.876 -28.055 1.00 89.31 112 ALA A C 1
ATOM 870 O O . ALA A 1 112 ? -16.994 -4.029 -28.328 1.00 89.31 112 ALA A O 1
ATOM 871 N N . ALA A 1 113 ? -14.927 -3.415 -28.952 1.00 91.69 113 ALA A N 1
ATOM 872 C CA . ALA A 1 113 ? -15.286 -3.099 -30.333 1.00 91.69 113 ALA A CA 1
ATOM 873 C C . ALA A 1 113 ? -15.734 -4.346 -31.113 1.00 91.69 113 ALA A C 1
ATOM 875 O O . ALA A 1 113 ? -16.727 -4.291 -31.835 1.00 91.69 113 ALA A O 1
ATOM 876 N N . LEU A 1 114 ? -15.045 -5.476 -30.927 1.00 91.94 114 LEU A N 1
ATOM 877 C CA . LEU A 1 114 ? -15.376 -6.751 -31.558 1.00 91.94 114 LEU A CA 1
ATOM 878 C C . LEU A 1 114 ? -16.757 -7.251 -31.112 1.00 91.94 114 LEU A C 1
ATOM 880 O O . LEU A 1 114 ? -17.608 -7.525 -31.952 1.00 91.94 114 LEU A O 1
ATOM 884 N N . PHE A 1 115 ? -17.025 -7.298 -29.805 1.00 92.00 115 PHE A N 1
ATOM 885 C CA . PHE A 1 115 ? -18.333 -7.703 -29.282 1.00 92.00 115 PHE A CA 1
ATOM 886 C C . PHE A 1 115 ? -19.455 -6.733 -29.675 1.00 92.00 115 PHE A C 1
ATOM 888 O O . PHE A 1 115 ? -20.567 -7.172 -29.951 1.00 92.00 115 PHE A O 1
ATOM 895 N N . SER A 1 116 ? -19.166 -5.433 -29.774 1.00 85.75 116 SER A N 1
ATOM 896 C CA . SER A 1 116 ? -20.114 -4.434 -30.287 1.00 85.75 116 SER A CA 1
ATOM 897 C C . SER A 1 116 ? -20.436 -4.633 -31.777 1.00 85.75 116 SER A C 1
ATOM 899 O O . SER A 1 116 ? -21.562 -4.393 -32.211 1.00 85.75 116 SER A O 1
ATOM 901 N N . ALA A 1 117 ? -19.472 -5.113 -32.567 1.00 81.56 117 ALA A N 1
ATOM 902 C CA . ALA A 1 117 ? -19.666 -5.426 -33.981 1.00 81.56 117 ALA A CA 1
ATOM 903 C C . ALA A 1 117 ? -20.396 -6.762 -34.215 1.00 81.56 117 ALA A C 1
ATOM 905 O O . ALA A 1 117 ? -21.152 -6.865 -35.173 1.00 81.56 117 ALA A O 1
ATOM 906 N N . LEU A 1 118 ? -20.185 -7.760 -33.348 1.00 80.44 118 LEU A N 1
ATOM 907 C CA . LEU A 1 118 ? -20.842 -9.078 -33.393 1.00 80.44 118 LEU A CA 1
ATOM 908 C C . LEU A 1 118 ? -22.249 -9.096 -32.772 1.00 80.44 118 LEU A C 1
ATOM 910 O O . LEU A 1 118 ? -23.008 -10.024 -33.020 1.00 80.44 118 LEU A O 1
ATOM 914 N N . GLY A 1 119 ? -22.587 -8.105 -31.943 1.00 64.62 119 GLY A N 1
ATOM 915 C CA . GLY A 1 119 ? -23.917 -7.935 -31.348 1.00 64.62 119 GLY A CA 1
ATOM 916 C C . GLY A 1 119 ? -24.935 -7.213 -32.244 1.00 64.62 119 GLY A C 1
ATOM 917 O O . GLY A 1 119 ? -25.990 -6.823 -31.745 1.00 64.62 119 GLY A O 1
ATOM 918 N N . LYS A 1 120 ? -24.609 -7.000 -33.525 1.00 51.84 120 LYS A N 1
ATOM 919 C CA . LYS A 1 120 ? -25.521 -6.552 -34.589 1.00 51.84 120 LYS A CA 1
ATOM 920 C C . LYS A 1 120 ? -25.846 -7.720 -35.508 1.00 51.84 120 LYS A C 1
ATOM 922 O O . LYS A 1 120 ? -26.998 -7.754 -35.986 1.00 51.84 120 LYS A O 1
#